Protein AF-A0A2B7YEH0-F1 (afdb_monomer)

Sequence (170 aa):
MILHGMLPYVEGSRFTVRSHNPPPPGSIKKLHHLTKEAKIERSKILPLKRCILHLPSGGSDGNYMVTFEVVNNIRAGPDHDAQVVAVRVLDSGPAFPEHLKGVGLVVAKLYYPLFSDHAGDDDTDPFLWLARQYEREAASYHRLSDLQGSVIPVFYGSYSLELPVEGSPS

Foldseek 3Di:
DDPPDDDQQDAQRKFKWFFWFAAAACPLVDAQFQDPVNVVCLVPPQLVVVCVVQDQDDTDTDDDMWMWGFHAFPDDDLVDQKTKTKIATDDPDDR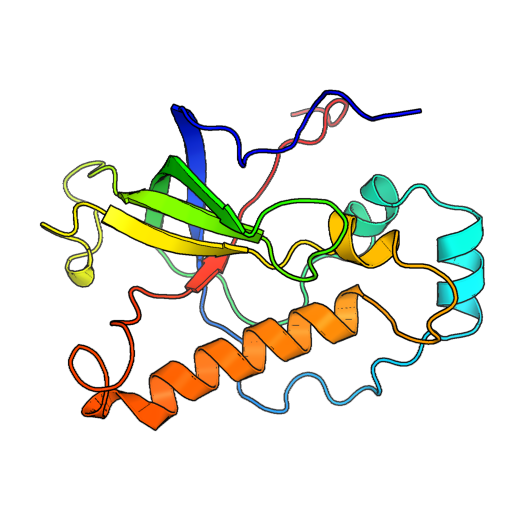GDPLCVVPGIDIDIGGDLSSVSPVDDDSGNSSSVSSNVLNVVQNVCVVCVVCDPPNHDHDSHDTDGDDDDPPDDD

Nearest PDB structures (foldseek):
  4k1o-assembly1_A  TM=3.647E-01  e=5.438E+00  Mus musculus
  7rd6-assembly1_A  TM=4.587E-01  e=8.330E+00  Saccharomyces cerevisiae

Organism: NCBI:txid1447875

Mean predicted aligned error: 6.63 Å

Radius of gyration: 16.8 Å; Cα contacts (8 Å, |Δi|>4): 246; chains: 1; bounding box: 46×37×38 Å

Secondary structure (DSSP, 8-state):
----S--S-STT-EEEEEEEEPPPTT---S--BPPHHHHHHHHHS-HHHHHHHSPPPS-EEEEEEEEEEEEEEEE-STT-SEEEEEEEEE--STTS-GGGTT--EEEEEEE-HHHHTTS-S--B-HHHHHHHHHHHHHHHHHHTGGGBTTTB------EEE--PPTT---

Structure (mmCIF, N/CA/C/O backbone):
data_AF-A0A2B7YEH0-F1
#
_entry.id   AF-A0A2B7YEH0-F1
#
loop_
_atom_site.group_PDB
_atom_site.id
_atom_site.type_symbol
_atom_site.label_atom_id
_atom_site.label_alt_id
_atom_site.label_comp_id
_atom_site.label_asym_id
_atom_site.label_entity_id
_atom_site.label_seq_id
_atom_site.pdbx_PDB_ins_code
_atom_site.Cartn_x
_atom_site.Cartn_y
_atom_site.Cartn_z
_atom_site.occupancy
_atom_site.B_iso_or_equiv
_atom_site.auth_seq_id
_atom_site.auth_comp_id
_atom_site.auth_asym_id
_atom_site.auth_atom_id
_atom_site.pdbx_PDB_model_num
ATOM 1 N N . MET A 1 1 ? 25.570 -2.322 7.463 1.00 27.70 1 MET A N 1
ATOM 2 C CA . MET A 1 1 ? 25.112 -1.115 8.180 1.00 27.70 1 MET A CA 1
ATOM 3 C C . MET A 1 1 ? 23.595 -1.146 8.171 1.00 27.70 1 MET A C 1
ATOM 5 O O . MET A 1 1 ? 23.012 -1.011 7.107 1.00 27.70 1 MET A O 1
ATOM 9 N N . ILE A 1 2 ? 22.975 -1.465 9.307 1.00 26.75 2 ILE A N 1
ATOM 10 C CA . ILE A 1 2 ? 21.515 -1.526 9.445 1.00 26.75 2 ILE A CA 1
ATOM 11 C C . ILE A 1 2 ? 21.052 -0.086 9.672 1.00 26.75 2 ILE A C 1
ATOM 13 O O . ILE A 1 2 ? 21.424 0.511 10.680 1.00 26.75 2 ILE A O 1
ATOM 17 N N . LEU A 1 3 ? 20.308 0.489 8.727 1.00 34.75 3 LEU A N 1
ATOM 18 C CA . LEU A 1 3 ? 19.651 1.785 8.911 1.00 34.75 3 LEU A CA 1
ATOM 19 C C . LEU A 1 3 ? 18.597 1.626 10.019 1.00 34.75 3 LEU A C 1
ATOM 21 O O . LEU A 1 3 ? 17.516 1.102 9.787 1.00 34.75 3 LEU A O 1
ATOM 25 N N . HIS A 1 4 ? 18.950 2.028 11.240 1.00 34.59 4 HIS A N 1
ATOM 26 C CA . HIS A 1 4 ? 18.092 1.991 12.433 1.00 34.59 4 HIS A CA 1
ATOM 27 C C . HIS A 1 4 ? 17.137 3.197 12.534 1.00 34.59 4 HIS A C 1
ATOM 29 O O . HIS A 1 4 ? 16.620 3.499 13.604 1.00 34.59 4 HIS A O 1
ATOM 35 N N . GLY A 1 5 ? 16.881 3.896 11.429 1.00 41.75 5 GLY A N 1
ATOM 36 C CA . GLY A 1 5 ? 15.949 5.016 11.377 1.00 41.75 5 GLY A CA 1
ATOM 37 C C . GLY A 1 5 ? 15.176 4.998 10.066 1.00 41.75 5 GLY A C 1
ATOM 38 O O . GLY A 1 5 ? 15.770 4.757 9.020 1.00 41.75 5 GLY A O 1
ATOM 39 N N . MET A 1 6 ? 13.873 5.281 10.144 1.00 52.03 6 MET A N 1
ATOM 40 C CA . MET A 1 6 ? 12.935 5.506 9.028 1.00 52.03 6 MET A CA 1
ATOM 41 C C . MET A 1 6 ? 12.177 4.308 8.428 1.00 52.03 6 MET A C 1
ATOM 43 O O . MET A 1 6 ? 11.854 4.330 7.243 1.00 52.03 6 MET A O 1
ATOM 47 N N . LEU A 1 7 ? 11.778 3.306 9.217 1.00 61.16 7 LEU A N 1
ATOM 48 C CA . LEU A 1 7 ? 10.633 2.479 8.807 1.00 61.16 7 LEU A CA 1
ATOM 49 C C . LEU A 1 7 ? 9.359 3.022 9.474 1.00 61.16 7 LEU A C 1
ATOM 51 O O . LEU A 1 7 ? 9.223 2.876 10.685 1.00 61.16 7 LEU A O 1
ATOM 55 N N . PRO A 1 8 ? 8.408 3.629 8.736 1.00 63.84 8 PRO A N 1
ATOM 56 C CA . PRO A 1 8 ? 7.167 4.185 9.297 1.00 63.84 8 PRO A CA 1
ATOM 57 C C . PRO A 1 8 ? 6.136 3.093 9.650 1.00 63.84 8 PRO A C 1
ATOM 59 O O . PRO A 1 8 ? 4.941 3.355 9.719 1.00 63.84 8 PRO A O 1
ATOM 62 N N . TYR A 1 9 ? 6.592 1.850 9.819 1.00 75.44 9 TYR A N 1
ATOM 63 C CA . TYR A 1 9 ? 5.777 0.651 10.028 1.00 75.44 9 TYR A CA 1
ATOM 64 C C . TYR A 1 9 ? 6.109 0.015 11.381 1.00 75.44 9 TYR A C 1
ATOM 66 O O . TYR A 1 9 ? 6.267 -1.196 11.515 1.00 75.44 9 TYR A O 1
ATOM 74 N N . VAL A 1 10 ? 6.310 0.865 12.383 1.00 84.12 10 VAL A N 1
ATOM 75 C CA . VAL A 1 10 ? 6.509 0.454 13.774 1.00 84.12 10 VAL A CA 1
ATOM 76 C C . VAL A 1 10 ? 5.196 0.669 14.506 1.00 84.12 10 VAL A C 1
ATOM 78 O O . VAL A 1 10 ? 4.511 1.660 14.262 1.00 84.12 10 VAL A O 1
ATOM 81 N N . GLU A 1 11 ? 4.824 -0.251 15.387 1.00 91.31 11 GLU A N 1
ATOM 82 C CA . GLU A 1 11 ? 3.626 -0.105 16.214 1.00 91.31 11 GLU A CA 1
ATOM 83 C C . GLU A 1 11 ? 3.616 1.245 16.956 1.00 91.31 11 GLU A C 1
ATOM 85 O O . GLU A 1 11 ? 4.640 1.711 17.456 1.00 91.31 11 GLU A O 1
ATOM 90 N N . GLY A 1 12 ? 2.462 1.912 16.954 1.00 91.25 12 GLY A N 1
ATOM 91 C CA . GLY A 1 12 ? 2.262 3.258 17.491 1.00 91.25 12 GLY A CA 1
ATOM 92 C C . GLY A 1 12 ? 2.679 4.396 16.553 1.00 91.25 12 GLY A C 1
ATOM 93 O O . GLY A 1 12 ? 2.310 5.547 16.793 1.00 91.25 12 GLY A O 1
ATOM 94 N N . SER A 1 13 ? 3.415 4.116 15.473 1.00 90.00 13 SER A N 1
ATOM 95 C CA . SER A 1 13 ? 3.767 5.142 14.486 1.00 90.00 13 SER A CA 1
ATOM 96 C C . SER A 1 13 ? 2.540 5.605 13.697 1.00 90.00 13 SER A C 1
ATOM 98 O O . SER A 1 13 ? 1.614 4.834 13.432 1.00 90.00 13 SER A O 1
ATOM 100 N N . ARG A 1 14 ? 2.528 6.888 13.326 1.00 92.56 14 ARG A N 1
ATOM 101 C CA . ARG A 1 14 ? 1.451 7.505 12.549 1.00 92.56 14 ARG A CA 1
ATOM 102 C C . ARG A 1 14 ? 1.981 8.038 11.238 1.00 92.56 14 ARG A C 1
ATOM 104 O O . ARG A 1 14 ? 3.065 8.613 11.193 1.00 92.56 14 ARG A O 1
ATOM 111 N N . PHE A 1 15 ? 1.177 7.906 10.196 1.00 90.25 15 PHE A N 1
ATOM 112 C CA . PHE A 1 15 ? 1.468 8.504 8.905 1.00 90.25 15 PHE A CA 1
ATOM 113 C C . PHE A 1 15 ? 0.186 8.996 8.246 1.00 90.25 15 PHE A C 1
ATOM 115 O O . PHE A 1 15 ? -0.882 8.395 8.383 1.00 90.25 15 PHE A O 1
ATOM 122 N N . THR A 1 16 ? 0.298 10.116 7.541 1.00 92.00 16 THR A N 1
ATOM 123 C CA . THR A 1 16 ? -0.809 10.690 6.783 1.00 92.00 16 THR A CA 1
ATOM 124 C C . THR A 1 16 ? -0.617 10.364 5.318 1.00 92.00 16 THR A C 1
ATOM 126 O O . THR A 1 16 ? 0.446 10.606 4.751 1.00 92.00 16 THR A O 1
ATOM 129 N N . VAL A 1 17 ? -1.658 9.814 4.712 1.00 93.44 17 VAL A N 1
ATOM 130 C CA . VAL A 1 17 ? -1.685 9.461 3.301 1.00 93.44 17 VAL A CA 1
ATOM 131 C C . VAL A 1 17 ? -2.647 10.362 2.548 1.00 93.44 17 VAL A C 1
ATOM 133 O O . VAL A 1 17 ? -3.628 10.853 3.113 1.00 93.44 17 VAL A O 1
ATOM 136 N N . ARG A 1 18 ? -2.398 10.551 1.256 1.00 94.19 18 ARG A N 1
ATOM 137 C CA . ARG A 1 18 ? -3.346 11.171 0.333 1.00 94.19 18 ARG A CA 1
ATOM 138 C C . ARG A 1 18 ? -4.073 10.073 -0.426 1.00 94.19 18 ARG A C 1
ATOM 140 O O . ARG A 1 18 ? -3.470 9.080 -0.816 1.00 94.19 18 ARG A O 1
ATOM 147 N N . SER A 1 19 ? -5.377 10.225 -0.614 1.00 95.44 19 SER A N 1
ATOM 148 C CA . SER A 1 19 ? -6.134 9.375 -1.538 1.00 95.44 19 SER A CA 1
ATOM 149 C C . SER A 1 19 ? -5.484 9.370 -2.917 1.00 95.44 19 SER A C 1
ATOM 151 O O . SER A 1 19 ? -4.945 10.379 -3.359 1.00 95.44 19 SER A O 1
ATOM 153 N N . HIS A 1 20 ? -5.508 8.231 -3.591 1.00 96.00 20 HIS A N 1
ATOM 154 C CA . HIS A 1 20 ? -4.856 8.058 -4.878 1.00 96.00 20 HIS A CA 1
ATOM 155 C C . HIS A 1 20 ? -5.733 7.214 -5.793 1.00 96.00 20 HIS A C 1
ATOM 157 O O . HIS A 1 20 ? -6.250 6.171 -5.390 1.00 96.00 20 HIS A O 1
ATOM 163 N N . ASN A 1 21 ? -5.874 7.666 -7.034 1.00 94.94 21 ASN A N 1
ATOM 164 C CA . ASN A 1 21 ? -6.534 6.946 -8.107 1.00 94.94 21 ASN A CA 1
ATOM 165 C C . ASN A 1 21 ? -5.471 6.110 -8.830 1.00 94.94 21 ASN A C 1
ATOM 167 O O . ASN A 1 21 ? -4.617 6.682 -9.513 1.00 94.94 21 ASN A O 1
ATOM 171 N N . PRO A 1 22 ? -5.481 4.774 -8.684 1.00 93.19 22 PRO A N 1
ATOM 172 C CA . PRO A 1 22 ? -4.512 3.916 -9.350 1.00 93.19 22 PRO A CA 1
ATOM 173 C C . PRO A 1 22 ? -4.588 4.073 -10.873 1.00 93.19 22 PRO A C 1
ATOM 175 O O . PRO A 1 22 ? -5.672 4.315 -11.416 1.00 93.19 22 PRO A O 1
ATOM 178 N N . PRO A 1 23 ? -3.472 3.884 -11.594 1.00 89.81 23 PRO A N 1
ATOM 179 C CA . PRO A 1 23 ? -3.528 3.797 -13.045 1.00 89.81 23 PRO A CA 1
ATOM 180 C C . PRO A 1 23 ? -4.410 2.611 -13.495 1.00 89.81 23 PRO A C 1
ATOM 182 O O . PRO A 1 23 ? -4.509 1.607 -12.784 1.00 89.81 23 PRO A O 1
ATOM 185 N N . PRO A 1 24 ? -5.035 2.678 -14.686 1.00 87.06 24 PRO A N 1
ATOM 186 C CA . PRO A 1 24 ? -5.763 1.546 -15.254 1.00 87.06 24 PRO A CA 1
ATOM 187 C C . PRO A 1 24 ? -4.867 0.310 -15.445 1.00 87.06 24 PRO A C 1
ATOM 189 O O . PRO A 1 24 ? -3.671 0.465 -15.713 1.00 87.06 24 PRO A O 1
ATOM 192 N N . PRO A 1 25 ? -5.424 -0.913 -15.403 1.00 84.31 25 PRO A N 1
ATOM 193 C CA . PRO A 1 25 ? -4.656 -2.124 -15.663 1.00 84.31 25 PRO A CA 1
ATOM 194 C C . PRO A 1 25 ? -4.040 -2.119 -17.075 1.00 84.31 25 PRO A C 1
ATOM 196 O O . PRO A 1 25 ? -4.686 -1.748 -18.054 1.00 84.31 25 PRO A O 1
ATOM 199 N N . GLY A 1 26 ? -2.794 -2.573 -17.190 1.00 82.06 26 GLY A N 1
ATOM 200 C CA . GLY A 1 26 ? -1.985 -2.548 -18.406 1.00 82.06 26 GLY A CA 1
ATOM 201 C C . GLY A 1 26 ? -1.263 -1.223 -18.679 1.00 82.06 26 GLY A C 1
ATOM 202 O O . GLY A 1 26 ? -0.662 -1.089 -19.750 1.00 82.06 26 GLY A O 1
ATOM 203 N N . SER A 1 27 ? -1.292 -0.254 -17.755 1.00 80.62 27 SER A N 1
ATOM 204 C CA . SER A 1 27 ? -0.615 1.039 -17.947 1.00 80.62 27 SER A CA 1
ATOM 205 C C . SER A 1 27 ? 0.905 0.878 -17.985 1.00 80.62 27 SER A C 1
ATOM 207 O O . SER A 1 27 ? 1.584 1.485 -18.818 1.00 80.62 27 SER A O 1
ATOM 209 N N . ILE A 1 28 ? 1.452 -0.015 -17.158 1.00 80.56 28 ILE A N 1
ATOM 210 C CA . ILE A 1 28 ? 2.882 -0.339 -17.165 1.00 80.56 28 ILE A CA 1
ATOM 211 C C . ILE A 1 28 ? 3.178 -1.367 -18.265 1.00 80.56 28 ILE A C 1
ATOM 213 O O . ILE A 1 28 ? 3.210 -2.579 -18.040 1.00 80.56 28 ILE A O 1
ATOM 217 N N . LYS A 1 29 ? 3.417 -0.869 -19.485 1.00 73.00 29 LYS A N 1
ATOM 218 C CA . LYS A 1 29 ? 3.705 -1.689 -20.681 1.00 73.00 29 LYS A CA 1
ATOM 219 C C . LYS A 1 29 ? 5.143 -2.204 -20.769 1.00 73.00 29 LYS A C 1
ATOM 221 O O . LYS A 1 29 ? 5.390 -3.186 -21.465 1.00 73.00 29 LYS A O 1
ATOM 226 N N . LYS A 1 30 ? 6.093 -1.546 -20.096 1.00 72.12 30 LYS A N 1
ATOM 227 C CA . LYS A 1 30 ? 7.502 -1.966 -20.101 1.00 72.12 30 LYS A CA 1
ATOM 228 C C . LYS A 1 30 ? 7.637 -3.336 -19.432 1.00 72.12 30 LYS A C 1
ATOM 230 O O . LYS A 1 30 ? 6.947 -3.616 -18.448 1.00 72.12 30 LYS A O 1
ATOM 235 N N . LEU A 1 31 ? 8.528 -4.182 -19.958 1.00 74.88 31 LEU A N 1
ATOM 236 C CA . LEU A 1 31 ? 8.993 -5.330 -19.184 1.00 74.88 31 LEU A CA 1
ATOM 237 C C . LEU A 1 31 ? 9.655 -4.792 -17.916 1.00 74.88 31 LEU A C 1
ATOM 239 O O . LEU A 1 31 ? 10.363 -3.790 -17.958 1.00 74.88 31 LEU A O 1
ATOM 243 N N . HIS A 1 32 ? 9.424 -5.473 -16.803 1.00 75.81 32 HIS A N 1
ATOM 244 C CA . HIS A 1 32 ? 10.035 -5.162 -15.514 1.00 75.81 32 HIS A CA 1
ATOM 245 C C . HIS A 1 32 ? 11.475 -5.683 -15.456 1.00 75.81 32 HIS A C 1
ATOM 247 O O . HIS A 1 32 ? 11.940 -6.037 -14.386 1.00 75.81 32 HIS A O 1
ATOM 253 N N . HIS A 1 33 ? 12.168 -5.778 -16.595 1.00 83.81 33 HIS A N 1
ATOM 254 C CA . HIS A 1 33 ? 13.567 -6.176 -16.610 1.00 83.81 33 HIS A CA 1
ATOM 255 C C . HIS A 1 33 ? 14.462 -4.973 -16.346 1.00 83.81 33 HIS A C 1
ATOM 257 O O . HIS A 1 33 ? 14.270 -3.911 -16.942 1.00 83.81 33 HIS A O 1
ATOM 263 N N . LEU A 1 34 ? 15.473 -5.170 -15.506 1.00 83.56 34 LEU A N 1
ATOM 264 C CA . LEU A 1 34 ? 16.522 -4.189 -15.273 1.00 83.56 34 LEU A CA 1
ATOM 265 C C . LEU A 1 34 ? 17.269 -3.900 -16.577 1.00 83.56 34 LEU A C 1
ATOM 267 O O . LEU A 1 34 ? 17.914 -4.776 -17.162 1.00 83.56 34 LEU A O 1
ATOM 271 N N . THR A 1 35 ? 17.226 -2.643 -17.016 1.00 87.50 35 THR A N 1
ATOM 272 C CA . THR A 1 35 ? 18.086 -2.183 -18.111 1.00 87.50 35 THR A CA 1
ATOM 273 C C . THR A 1 35 ? 19.545 -2.141 -17.653 1.00 87.50 35 THR A C 1
ATOM 275 O O . THR A 1 35 ? 19.840 -2.141 -16.456 1.00 87.50 35 THR A O 1
ATOM 278 N N . LYS A 1 36 ? 20.494 -2.074 -18.596 1.00 88.12 36 LYS A N 1
ATOM 279 C CA . LYS A 1 36 ? 21.922 -1.948 -18.252 1.00 88.12 36 LYS A CA 1
ATOM 280 C C . LYS A 1 36 ? 22.184 -0.700 -17.406 1.00 88.12 36 LYS A C 1
ATOM 282 O O . LYS A 1 36 ? 22.959 -0.751 -16.457 1.00 88.12 36 LYS A O 1
ATOM 287 N N . GLU A 1 37 ? 21.506 0.394 -17.726 1.00 89.44 37 GLU A N 1
ATOM 288 C CA . GLU A 1 37 ? 21.594 1.669 -17.020 1.00 89.44 37 GLU A CA 1
ATOM 289 C C . GLU A 1 37 ? 21.058 1.529 -15.593 1.00 89.44 37 GLU A C 1
ATOM 291 O O . GLU A 1 37 ? 21.734 1.934 -14.650 1.00 89.44 37 GLU A O 1
ATOM 296 N N . ALA A 1 38 ? 19.905 0.875 -15.420 1.00 87.00 38 ALA A N 1
ATOM 297 C CA . ALA A 1 38 ? 19.318 0.625 -14.108 1.00 87.00 38 ALA A CA 1
ATOM 298 C C . ALA A 1 38 ? 20.182 -0.319 -13.247 1.00 87.00 38 ALA A C 1
ATOM 300 O O . ALA A 1 38 ? 20.314 -0.095 -12.045 1.00 87.00 38 ALA A O 1
ATOM 301 N N . LYS A 1 39 ? 20.851 -1.319 -13.847 1.00 88.25 39 LYS A N 1
ATOM 302 C CA . LYS A 1 39 ? 21.845 -2.162 -13.147 1.00 88.25 39 LYS A CA 1
ATOM 303 C C . LYS A 1 39 ? 23.041 -1.342 -12.662 1.00 88.25 39 LYS A C 1
ATOM 305 O O . LYS A 1 39 ? 23.466 -1.476 -11.515 1.00 88.25 39 LYS A O 1
ATOM 310 N N . ILE A 1 40 ? 23.575 -0.471 -13.521 1.00 89.75 40 ILE A N 1
ATOM 311 C CA . ILE A 1 40 ? 24.682 0.424 -13.159 1.00 89.75 40 ILE A CA 1
ATOM 312 C C . ILE A 1 40 ? 24.253 1.358 -12.024 1.00 89.75 40 ILE A C 1
ATOM 314 O O . ILE A 1 40 ? 25.007 1.528 -11.066 1.00 89.75 40 ILE A O 1
ATOM 318 N N . GLU A 1 41 ? 23.053 1.929 -12.101 1.00 89.88 41 GLU A N 1
ATOM 319 C CA . GLU A 1 41 ? 22.488 2.772 -11.050 1.00 89.88 41 GLU A CA 1
ATOM 320 C C . GLU A 1 41 ? 22.365 2.018 -9.717 1.00 89.88 41 GLU A C 1
ATOM 322 O O . GLU A 1 41 ? 22.900 2.488 -8.713 1.00 89.88 41 GLU A O 1
ATOM 327 N N . ARG A 1 42 ? 21.760 0.819 -9.722 1.00 86.56 42 ARG A N 1
ATOM 328 C CA . ARG A 1 42 ? 21.613 -0.063 -8.546 1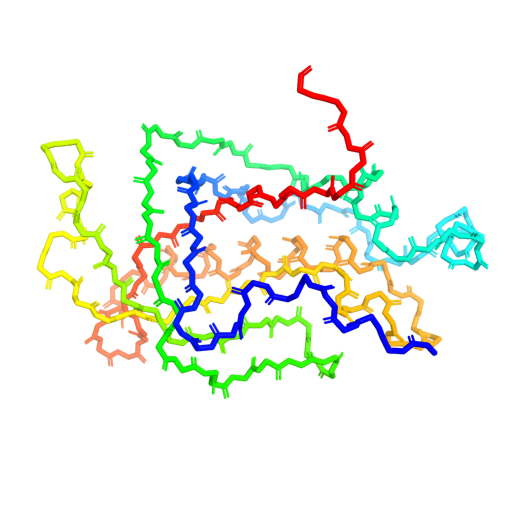.00 86.56 42 ARG A CA 1
ATOM 329 C C . ARG A 1 42 ? 22.954 -0.355 -7.874 1.00 86.56 42 ARG A C 1
ATOM 331 O O . ARG A 1 42 ? 23.040 -0.354 -6.654 1.00 86.56 42 ARG A O 1
ATOM 338 N N . SER A 1 43 ? 24.018 -0.541 -8.661 1.00 86.12 43 SER A N 1
ATOM 339 C CA . SER A 1 43 ? 25.366 -0.806 -8.134 1.00 86.12 43 SER A CA 1
ATOM 340 C C . SER A 1 43 ? 26.076 0.414 -7.524 1.00 86.12 43 SER A C 1
ATOM 342 O O . SER A 1 43 ? 27.050 0.248 -6.792 1.00 86.12 43 SER A O 1
ATOM 344 N N . LYS A 1 44 ? 25.632 1.639 -7.841 1.00 89.69 44 LYS A N 1
ATOM 345 C CA . LYS A 1 44 ? 26.344 2.888 -7.503 1.00 89.69 44 LYS A CA 1
ATOM 346 C C . LYS A 1 44 ? 25.584 3.802 -6.549 1.00 89.69 44 LYS A C 1
ATOM 348 O O . LYS A 1 44 ? 26.206 4.617 -5.872 1.00 89.69 44 LYS A O 1
ATOM 353 N N . ILE A 1 45 ? 24.258 3.722 -6.532 1.00 88.44 45 ILE A N 1
ATOM 354 C CA . ILE A 1 45 ? 23.387 4.644 -5.804 1.00 88.44 45 ILE A CA 1
ATOM 355 C C . ILE A 1 45 ? 22.705 3.896 -4.662 1.00 88.44 45 ILE A C 1
ATOM 357 O O . ILE A 1 45 ? 22.138 2.825 -4.859 1.00 88.44 45 ILE A O 1
ATOM 361 N N . LEU A 1 46 ? 22.727 4.485 -3.461 1.00 86.38 46 LEU A N 1
ATOM 362 C CA . LEU A 1 46 ? 22.043 3.922 -2.297 1.00 86.38 46 LEU A CA 1
ATOM 363 C C . LEU A 1 46 ? 20.533 3.758 -2.570 1.00 86.38 46 LEU A C 1
ATOM 365 O O . LEU A 1 46 ? 19.926 4.688 -3.106 1.00 86.38 46 LEU A O 1
ATOM 369 N N . PRO A 1 47 ? 19.895 2.659 -2.131 1.00 85.06 47 PRO A N 1
ATOM 370 C CA . PRO A 1 47 ? 18.483 2.374 -2.420 1.00 85.06 47 PRO A CA 1
ATOM 371 C C . PRO A 1 47 ? 17.503 3.497 -2.062 1.00 85.06 47 PRO A C 1
ATOM 373 O O . PRO A 1 47 ? 16.638 3.851 -2.862 1.00 85.06 47 PRO A O 1
ATOM 376 N N . LEU A 1 48 ? 17.693 4.161 -0.916 1.00 85.06 48 LEU A N 1
ATOM 377 C CA . LEU A 1 48 ? 16.880 5.324 -0.538 1.00 85.06 48 LEU A CA 1
ATOM 378 C C . LEU A 1 48 ? 17.003 6.474 -1.550 1.00 85.06 48 LEU A C 1
ATOM 380 O O . LEU A 1 48 ? 16.012 7.101 -1.916 1.00 85.06 48 LEU A O 1
ATOM 384 N N . LYS A 1 49 ? 18.215 6.734 -2.048 1.00 87.19 49 LYS A N 1
ATOM 385 C CA . LYS A 1 49 ? 18.459 7.772 -3.056 1.00 87.19 49 LYS A CA 1
ATOM 386 C C . LYS A 1 49 ? 17.824 7.393 -4.395 1.00 87.19 49 LYS A C 1
ATOM 388 O O . LYS A 1 49 ? 17.296 8.271 -5.069 1.00 87.19 49 LYS A O 1
ATOM 393 N N . ARG A 1 50 ? 17.805 6.106 -4.752 1.00 88.94 50 ARG A N 1
ATOM 394 C CA . ARG A 1 50 ? 17.084 5.614 -5.936 1.00 88.94 50 ARG A CA 1
ATOM 395 C C . ARG A 1 50 ? 15.576 5.811 -5.810 1.00 88.94 50 ARG A C 1
ATOM 397 O O . ARG A 1 50 ? 14.962 6.255 -6.768 1.00 88.94 50 ARG A O 1
ATOM 404 N N . CYS A 1 51 ? 14.997 5.609 -4.624 1.00 87.50 51 CYS A N 1
ATOM 405 C CA . CYS A 1 51 ? 13.577 5.897 -4.380 1.00 87.50 51 CYS A CA 1
ATOM 406 C C . CYS A 1 51 ? 13.206 7.372 -4.601 1.00 87.50 51 CYS A C 1
ATOM 408 O O . CYS A 1 51 ? 12.096 7.665 -5.027 1.00 87.50 51 CYS A O 1
ATOM 410 N N . ILE A 1 52 ? 14.136 8.299 -4.353 1.00 87.31 52 ILE A N 1
ATOM 411 C CA . ILE A 1 52 ? 13.939 9.731 -4.635 1.00 87.31 52 ILE A CA 1
ATOM 412 C C . ILE A 1 52 ? 14.019 10.018 -6.142 1.00 87.31 52 ILE A C 1
ATOM 414 O O . ILE A 1 52 ? 13.306 10.883 -6.642 1.00 87.31 52 ILE A O 1
ATOM 418 N N . LEU A 1 53 ? 14.892 9.313 -6.870 1.00 88.94 53 LEU A N 1
ATOM 419 C CA . LEU A 1 53 ? 15.057 9.476 -8.320 1.00 88.94 53 LEU A CA 1
ATOM 420 C C . LEU A 1 53 ? 13.906 8.847 -9.119 1.00 88.94 53 LEU A C 1
ATOM 422 O O . LEU A 1 53 ? 13.543 9.360 -10.176 1.00 88.94 53 LEU A O 1
ATOM 426 N N . HIS A 1 54 ? 13.332 7.758 -8.610 1.00 87.81 54 HIS A N 1
ATOM 427 C CA . HIS A 1 54 ? 12.278 6.978 -9.258 1.00 87.81 54 HIS A CA 1
ATOM 428 C C . HIS A 1 54 ? 10.978 7.078 -8.466 1.00 87.81 54 HIS A C 1
ATOM 430 O O . HIS A 1 54 ? 10.598 6.163 -7.733 1.00 87.81 54 HIS A O 1
ATOM 436 N N . LEU A 1 55 ? 10.293 8.213 -8.617 1.00 84.38 55 LEU A N 1
ATOM 437 C CA . LEU A 1 55 ? 8.979 8.408 -8.010 1.00 84.38 55 LEU A CA 1
A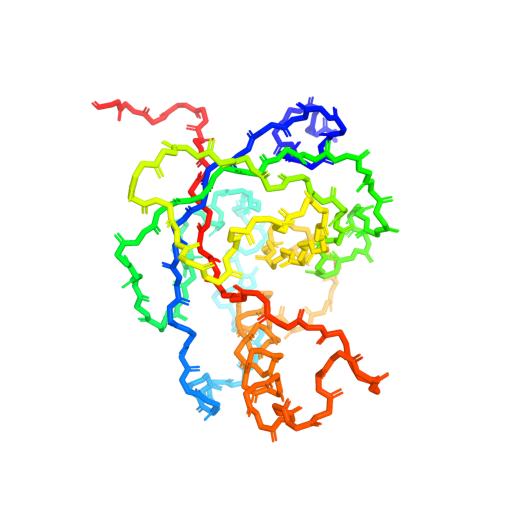TOM 438 C C . LEU A 1 55 ? 7.959 7.393 -8.562 1.00 84.38 55 LEU A C 1
ATOM 440 O O . LEU A 1 55 ? 8.062 6.997 -9.730 1.00 84.38 55 LEU A O 1
ATOM 444 N N . PRO A 1 56 ? 6.953 6.991 -7.759 1.00 81.69 56 PRO A N 1
ATOM 445 C CA . PRO A 1 56 ? 5.857 6.155 -8.232 1.00 81.69 56 PRO A CA 1
ATOM 446 C C . PRO A 1 56 ? 5.247 6.722 -9.517 1.00 81.69 56 PRO A C 1
ATOM 448 O O . PRO A 1 56 ? 4.912 7.903 -9.594 1.00 81.69 56 PRO A O 1
ATOM 451 N N . SER A 1 57 ? 5.129 5.884 -10.546 1.00 78.75 57 SER A N 1
ATOM 452 C CA . SER A 1 57 ? 4.662 6.315 -11.862 1.00 78.75 57 SER A CA 1
ATOM 453 C C . SER A 1 57 ? 3.184 5.995 -12.085 1.00 78.75 57 SER A C 1
ATOM 455 O O . SER A 1 57 ? 2.768 4.851 -11.893 1.00 78.75 57 SER A O 1
ATOM 457 N N . GLY A 1 58 ? 2.442 6.958 -12.634 1.00 85.31 58 GLY A N 1
ATOM 458 C CA . GLY A 1 58 ? 1.050 6.792 -13.058 1.00 85.31 58 GLY A CA 1
ATOM 459 C C . GLY A 1 58 ? 0.027 7.063 -11.955 1.00 85.31 58 GLY A C 1
ATOM 460 O O . GLY A 1 58 ? 0.383 7.347 -10.818 1.00 85.31 58 GLY A O 1
ATOM 461 N N . GLY A 1 59 ? -1.253 6.974 -12.320 1.00 89.62 59 GLY A N 1
ATOM 462 C CA . GLY A 1 59 ? -2.361 7.347 -11.442 1.00 89.62 59 GLY A CA 1
ATOM 463 C C . GLY A 1 59 ? -2.522 8.860 -11.293 1.00 89.62 59 GLY A C 1
ATOM 464 O O . GLY A 1 59 ? -1.946 9.641 -12.055 1.00 89.62 59 GLY A O 1
ATOM 465 N N . SER A 1 60 ? -3.353 9.265 -10.340 1.00 93.38 60 SER A N 1
ATOM 466 C CA . SER A 1 60 ? -3.519 10.667 -9.966 1.00 93.38 60 SER A CA 1
ATOM 467 C C . SER A 1 60 ? -3.908 10.806 -8.504 1.00 93.38 60 SER A C 1
ATOM 469 O O . SER A 1 60 ? -4.666 9.999 -7.964 1.00 93.38 60 SER A O 1
ATOM 471 N N . ASP A 1 61 ? -3.455 11.882 -7.877 1.00 93.12 61 ASP A N 1
ATOM 472 C CA . ASP A 1 61 ? -3.868 12.218 -6.523 1.00 93.12 61 ASP A CA 1
ATOM 473 C C . ASP A 1 61 ? -5.383 12.446 -6.438 1.00 93.12 61 ASP A C 1
ATOM 475 O O . ASP A 1 61 ? -6.019 13.009 -7.334 1.00 93.12 61 ASP A O 1
ATOM 479 N N . GLY A 1 62 ? -5.960 11.968 -5.344 1.00 91.69 62 GLY A N 1
ATOM 480 C CA . GLY A 1 62 ? -7.310 12.282 -4.911 1.00 91.69 62 GLY A CA 1
ATOM 481 C C . GLY A 1 62 ? -7.344 13.541 -4.042 1.00 91.69 62 GLY A C 1
ATOM 482 O O . GLY A 1 62 ? -6.353 14.250 -3.869 1.00 91.69 62 GLY A O 1
ATOM 483 N N . ASN A 1 63 ? -8.521 13.839 -3.499 1.00 91.31 63 ASN A N 1
ATOM 484 C CA . ASN A 1 63 ? -8.831 15.122 -2.864 1.00 91.31 63 ASN A CA 1
ATOM 485 C C . ASN A 1 63 ? -8.920 15.080 -1.331 1.00 91.31 63 ASN A C 1
ATOM 487 O O . ASN A 1 63 ? -9.167 16.114 -0.716 1.00 91.31 63 ASN A O 1
ATOM 491 N N . TYR A 1 64 ? -8.734 13.916 -0.710 1.00 92.00 64 TYR A N 1
ATOM 492 C CA . TYR A 1 64 ? -8.749 13.775 0.747 1.00 92.00 64 TYR A CA 1
ATOM 493 C C . TYR A 1 64 ? -7.465 13.141 1.275 1.00 92.00 64 TYR A C 1
ATOM 495 O O . TYR A 1 64 ? -6.775 12.399 0.567 1.00 92.00 64 TYR A O 1
ATOM 503 N N . MET A 1 65 ? -7.167 13.437 2.538 1.00 92.88 65 MET A N 1
ATOM 504 C CA . MET A 1 65 ? -6.063 12.858 3.296 1.00 92.88 65 MET A CA 1
ATOM 505 C C . MET A 1 65 ? -6.607 12.114 4.511 1.00 92.88 65 MET A C 1
ATOM 507 O O . MET A 1 65 ? -7.641 12.488 5.065 1.00 92.88 65 MET A O 1
ATOM 511 N N . VAL A 1 66 ? -5.913 11.056 4.915 1.00 94.00 66 VAL A N 1
ATOM 512 C CA . VAL A 1 66 ? -6.290 10.207 6.050 1.00 94.00 66 VAL A CA 1
ATOM 513 C C . VAL A 1 66 ? -5.046 9.926 6.868 1.00 94.00 66 VAL A C 1
ATOM 515 O O . VAL A 1 66 ? -3.994 9.625 6.307 1.00 94.00 66 VAL A O 1
ATOM 518 N N . THR A 1 67 ? -5.155 10.014 8.189 1.00 94.12 67 THR A N 1
ATOM 519 C CA . THR A 1 67 ? -4.076 9.594 9.081 1.00 94.12 67 THR A CA 1
ATOM 520 C C . THR A 1 67 ? -4.351 8.185 9.579 1.00 94.12 67 THR A C 1
ATOM 522 O O . THR A 1 67 ? -5.439 7.873 10.065 1.00 94.12 67 THR A O 1
ATOM 525 N N . PHE A 1 68 ? -3.336 7.340 9.465 1.00 95.00 68 PHE A N 1
ATOM 526 C CA . PHE A 1 68 ? -3.332 5.979 9.965 1.00 95.00 68 PHE A CA 1
ATOM 527 C C . PHE A 1 68 ? -2.345 5.853 11.124 1.00 95.00 68 PHE A C 1
ATOM 529 O O . PHE A 1 68 ? -1.290 6.487 11.121 1.00 95.00 68 PHE A O 1
ATOM 536 N N . GLU A 1 69 ? -2.685 5.024 12.108 1.00 95.44 69 GLU A N 1
ATOM 537 C CA . GLU A 1 69 ? -1.779 4.601 13.179 1.00 95.44 69 GLU A CA 1
ATOM 538 C C . GLU A 1 69 ? -1.503 3.107 13.043 1.00 95.44 69 GLU A C 1
ATOM 540 O O . GLU A 1 69 ? -2.442 2.317 12.984 1.00 95.44 69 GLU A O 1
ATOM 545 N N . VAL A 1 70 ? -0.235 2.706 12.996 1.00 95.06 70 VAL A N 1
ATOM 546 C CA . VAL A 1 70 ? 0.157 1.294 12.941 1.00 95.06 70 VAL A CA 1
ATOM 547 C C . VAL A 1 70 ? -0.145 0.637 14.278 1.00 95.06 70 VAL A C 1
ATOM 549 O O . VAL A 1 70 ? 0.378 1.045 15.309 1.00 95.06 70 VAL A O 1
ATOM 552 N N . VAL A 1 71 ? -0.965 -0.407 14.251 1.00 96.69 71 VAL A N 1
ATOM 553 C CA . VAL A 1 71 ? -1.342 -1.177 15.444 1.00 96.69 71 VAL A CA 1
ATOM 554 C C . VAL A 1 71 ? -0.591 -2.499 15.504 1.00 96.69 71 VAL A C 1
ATOM 556 O O . VAL A 1 71 ? -0.321 -2.993 16.587 1.00 96.69 71 VAL A O 1
ATOM 559 N N . ASN A 1 72 ? -0.277 -3.104 14.357 1.00 94.62 72 ASN A N 1
ATOM 560 C CA . ASN A 1 72 ? 0.467 -4.359 14.328 1.00 94.62 72 ASN A CA 1
ATOM 561 C C . ASN A 1 72 ? 1.137 -4.592 12.970 1.00 94.62 72 ASN A C 1
ATOM 563 O O . ASN A 1 72 ? 0.579 -4.252 11.923 1.00 94.62 72 ASN A O 1
ATOM 567 N N . ASN A 1 73 ? 2.279 -5.274 12.982 1.00 91.25 73 ASN A N 1
ATOM 568 C CA . ASN A 1 73 ? 2.924 -5.785 11.781 1.00 91.25 73 ASN A CA 1
ATOM 569 C C . ASN A 1 73 ? 2.368 -7.173 11.450 1.00 91.25 73 ASN A C 1
ATOM 571 O O . ASN A 1 73 ? 2.553 -8.123 12.203 1.00 91.25 73 ASN A O 1
ATOM 575 N N . ILE A 1 74 ? 1.681 -7.295 10.311 1.00 92.75 74 ILE A N 1
ATOM 576 C CA . ILE A 1 74 ? 1.155 -8.585 9.839 1.00 92.75 74 ILE A CA 1
ATOM 577 C C . ILE A 1 74 ? 2.243 -9.313 9.050 1.00 92.75 74 ILE A C 1
ATOM 579 O O . ILE A 1 74 ? 2.508 -10.491 9.269 1.00 92.75 74 ILE A O 1
ATOM 583 N N . ARG A 1 75 ? 2.872 -8.594 8.116 1.00 90.31 75 ARG A N 1
ATOM 584 C CA . ARG A 1 75 ? 3.970 -9.077 7.283 1.00 90.31 75 ARG A CA 1
ATOM 585 C C . ARG A 1 75 ? 4.804 -7.885 6.826 1.00 90.31 75 ARG A C 1
ATOM 587 O O . 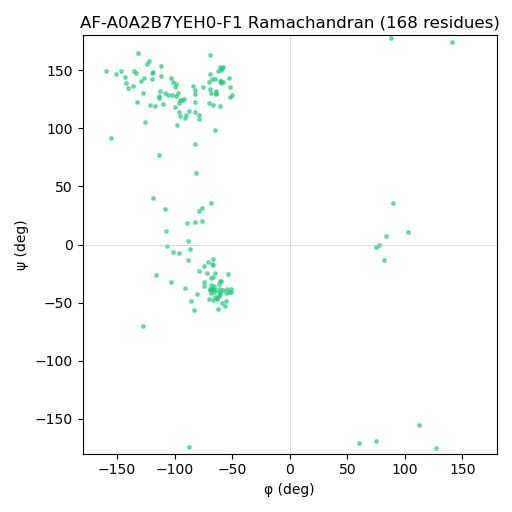ARG A 1 75 ? 4.504 -7.278 5.805 1.00 90.31 75 ARG A O 1
ATOM 594 N N . ALA A 1 76 ? 5.834 -7.546 7.586 1.00 85.19 76 ALA A N 1
ATOM 595 C CA . ALA A 1 76 ? 6.738 -6.440 7.291 1.00 85.19 76 ALA A CA 1
ATOM 596 C C . ALA A 1 76 ? 8.192 -6.880 7.510 1.00 85.19 76 ALA A C 1
ATOM 598 O O . ALA A 1 76 ? 8.455 -7.750 8.338 1.00 85.19 76 ALA A O 1
ATOM 599 N N . GLY A 1 77 ? 9.122 -6.308 6.754 1.00 78.75 77 GLY A N 1
ATOM 600 C CA . GLY A 1 77 ? 10.539 -6.639 6.784 1.00 78.75 77 GLY A CA 1
ATOM 601 C C . GLY A 1 77 ? 11.201 -6.642 5.400 1.00 78.75 77 GLY A C 1
ATOM 602 O O . GLY A 1 77 ? 10.521 -6.491 4.381 1.00 78.75 77 GLY A O 1
ATOM 603 N N . PRO A 1 78 ? 12.534 -6.823 5.367 1.00 72.38 78 PRO A N 1
ATOM 604 C CA . PRO A 1 78 ? 13.353 -6.777 4.152 1.00 72.38 78 PRO A CA 1
ATOM 605 C C . PRO A 1 78 ? 13.053 -7.887 3.142 1.00 72.38 78 PRO A C 1
ATOM 607 O O . PRO A 1 78 ? 13.248 -7.680 1.953 1.00 72.38 78 PRO A O 1
ATOM 610 N N . ASP A 1 79 ? 12.512 -9.022 3.580 1.00 71.81 79 ASP A N 1
ATOM 611 C CA . ASP A 1 79 ? 12.266 -10.179 2.708 1.00 71.81 79 ASP A CA 1
ATOM 612 C C . ASP A 1 79 ? 10.877 -10.145 2.041 1.00 71.81 79 ASP A C 1
ATOM 614 O O . ASP A 1 79 ? 10.326 -11.177 1.635 1.00 71.81 79 ASP A O 1
ATOM 618 N N . HIS A 1 80 ? 10.234 -8.974 2.001 1.00 79.50 80 HIS A N 1
ATOM 619 C CA . HIS A 1 80 ? 8.863 -8.816 1.526 1.00 79.50 80 HIS A CA 1
ATOM 620 C C . HIS A 1 80 ? 8.721 -7.652 0.543 1.00 79.50 80 HIS A C 1
ATOM 622 O O . HIS A 1 80 ? 8.941 -6.495 0.894 1.00 79.50 80 HIS A O 1
ATOM 628 N N . ASP A 1 81 ? 8.233 -7.968 -0.660 1.00 80.12 81 ASP A N 1
ATOM 629 C CA . ASP A 1 81 ? 7.957 -6.984 -1.718 1.00 80.12 81 ASP A CA 1
ATOM 630 C C . ASP A 1 81 ? 6.939 -5.912 -1.317 1.00 80.12 81 ASP A C 1
ATOM 632 O O . ASP A 1 81 ? 6.986 -4.769 -1.768 1.00 80.12 81 ASP A O 1
ATOM 636 N N . ALA A 1 82 ? 5.997 -6.286 -0.455 1.00 88.44 82 ALA A N 1
ATOM 637 C CA . ALA A 1 82 ? 5.027 -5.375 0.116 1.00 88.44 82 ALA A CA 1
ATOM 638 C C . ALA A 1 82 ? 5.013 -5.525 1.633 1.00 88.44 82 ALA A C 1
ATOM 640 O O . ALA A 1 8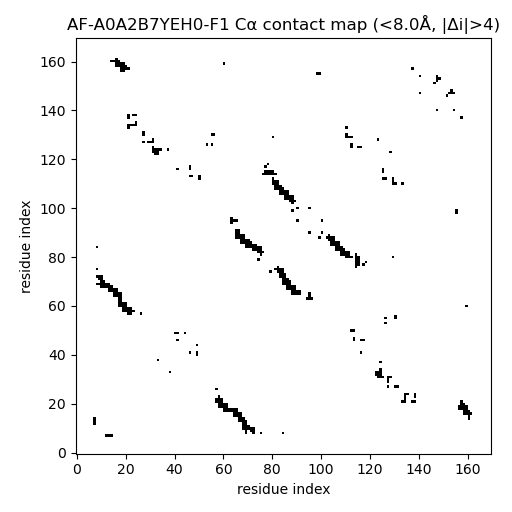2 ? 5.072 -6.636 2.164 1.00 88.44 82 ALA A O 1
ATOM 641 N N . GLN A 1 83 ? 4.880 -4.394 2.312 1.00 89.19 83 GLN A N 1
ATOM 642 C CA . GLN A 1 83 ? 4.746 -4.323 3.758 1.00 89.19 83 GLN A CA 1
ATOM 643 C C . GLN A 1 83 ? 3.257 -4.345 4.097 1.00 89.19 83 GLN A C 1
ATOM 645 O O . GLN A 1 83 ? 2.489 -3.548 3.567 1.00 89.19 83 GLN A O 1
ATOM 650 N N . VAL A 1 84 ? 2.826 -5.272 4.942 1.00 93.94 84 VAL A N 1
ATOM 651 C CA . VAL A 1 84 ? 1.428 -5.447 5.338 1.00 93.94 84 VAL A CA 1
ATOM 652 C C . VAL A 1 84 ? 1.310 -5.197 6.831 1.00 93.94 84 VAL A C 1
ATOM 654 O O . VAL A 1 84 ? 1.904 -5.908 7.645 1.00 93.94 84 VAL A O 1
ATOM 657 N N . VAL A 1 85 ? 0.516 -4.197 7.192 1.00 94.88 85 VAL A N 1
ATOM 658 C CA . VAL A 1 85 ? 0.327 -3.758 8.575 1.00 94.88 85 VAL A CA 1
ATOM 659 C C . VAL A 1 85 ? -1.154 -3.570 8.876 1.00 94.88 85 VAL A C 1
ATOM 661 O O . VAL A 1 85 ? -1.938 -3.198 8.004 1.00 94.88 85 VAL A O 1
ATOM 664 N N . ALA A 1 86 ? -1.552 -3.833 10.116 1.00 97.00 86 ALA A N 1
ATOM 665 C CA . ALA A 1 86 ? -2.853 -3.418 10.618 1.00 97.00 86 ALA A CA 1
ATOM 666 C C . ALA A 1 86 ? -2.752 -1.959 11.062 1.00 97.00 86 ALA A C 1
ATOM 668 O O . ALA A 1 86 ? -1.853 -1.610 11.832 1.00 97.00 86 ALA A O 1
ATOM 669 N N . VAL A 1 87 ? -3.675 -1.119 10.603 1.00 96.94 87 VAL A N 1
ATOM 670 C CA . VAL A 1 87 ? -3.728 0.295 10.967 1.00 96.94 87 VAL A CA 1
ATOM 671 C C . VAL A 1 87 ? -5.091 0.685 11.504 1.00 96.94 87 VAL A C 1
ATOM 673 O O . VAL A 1 87 ? -6.130 0.226 11.025 1.00 96.94 87 VAL A O 1
ATOM 676 N N . ARG A 1 88 ? -5.088 1.569 12.497 1.00 97.25 88 ARG A N 1
ATOM 677 C CA . ARG A 1 88 ? -6.281 2.273 12.948 1.00 97.25 88 ARG A CA 1
ATOM 678 C C . ARG A 1 88 ? -6.522 3.465 12.039 1.00 97.25 88 ARG A C 1
ATOM 680 O O . ARG A 1 88 ? -5.595 4.233 11.778 1.00 97.25 88 ARG A O 1
ATOM 687 N N . VAL A 1 89 ? -7.761 3.629 11.592 1.00 96.25 89 VAL A N 1
ATOM 688 C CA . VAL A 1 89 ? -8.168 4.831 10.864 1.00 96.25 89 VAL A CA 1
ATOM 689 C C . VAL A 1 89 ? -8.479 5.927 11.873 1.00 96.25 89 VAL A C 1
ATOM 691 O O . VAL A 1 89 ? -9.300 5.732 12.769 1.00 96.25 89 VAL A O 1
ATOM 694 N N . LEU A 1 90 ? -7.789 7.061 11.767 1.00 93.94 90 LEU A N 1
ATOM 695 C CA . LEU A 1 90 ? -8.014 8.200 12.649 1.00 93.94 90 LEU A CA 1
ATOM 696 C C . LEU A 1 90 ? -8.961 9.184 11.957 1.00 93.94 90 LEU A C 1
ATOM 698 O O . LEU A 1 90 ? -8.609 9.767 10.931 1.00 93.94 90 LEU A O 1
ATOM 702 N N . ASP A 1 91 ? -10.160 9.355 12.519 1.00 83.94 91 ASP A N 1
ATOM 703 C CA . ASP A 1 91 ? -11.115 10.370 12.070 1.00 83.94 91 ASP A CA 1
ATOM 704 C C . ASP A 1 91 ? -10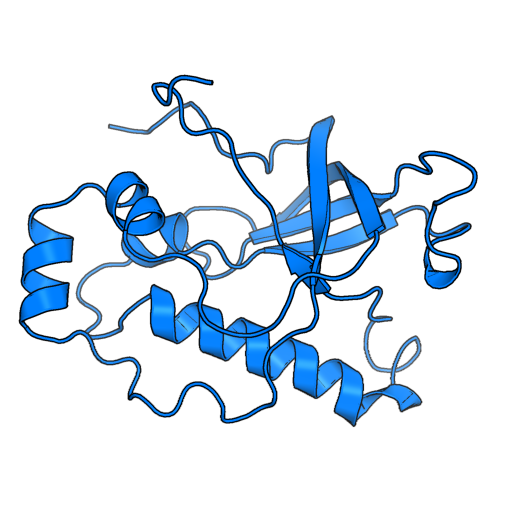.553 11.765 12.371 1.00 83.94 91 ASP A C 1
ATOM 706 O O . ASP A 1 91 ? -10.241 12.100 13.518 1.00 83.94 91 ASP A O 1
ATOM 710 N N . SER A 1 92 ? -10.376 12.560 11.319 1.00 71.50 92 SER A N 1
ATOM 711 C CA . SER A 1 92 ? -9.780 13.894 11.372 1.00 71.50 92 SER A CA 1
ATOM 712 C C . SER A 1 92 ? -10.798 15.028 11.186 1.00 71.50 92 SER A C 1
ATOM 714 O O . SER A 1 92 ? -10.398 16.185 11.048 1.00 71.50 92 SER A O 1
ATOM 716 N N . GLY A 1 93 ? -12.107 14.740 11.237 1.00 72.19 93 GLY A N 1
ATOM 717 C CA . GLY A 1 93 ? -13.166 15.751 11.301 1.00 72.19 93 GLY A CA 1
ATOM 718 C C . GLY A 1 93 ? -14.054 15.840 10.049 1.00 72.19 93 GLY A C 1
ATOM 719 O O . GLY A 1 93 ? -14.206 14.876 9.309 1.00 72.19 93 GLY A O 1
ATOM 720 N N . PRO A 1 94 ? -14.700 16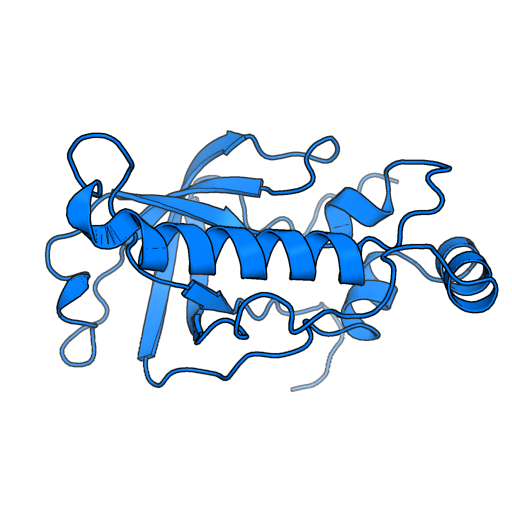.989 9.773 1.00 73.31 94 PRO A N 1
ATOM 721 C CA . PRO A 1 94 ? -15.814 17.070 8.816 1.00 73.31 94 PRO A CA 1
ATOM 722 C C . PRO A 1 94 ? -15.443 16.805 7.346 1.00 73.31 94 PRO A C 1
ATOM 724 O O . PRO A 1 94 ? -16.329 16.510 6.549 1.00 73.31 94 PRO A O 1
ATOM 727 N N . ALA A 1 95 ? -14.159 16.888 6.983 1.00 82.00 95 ALA A N 1
ATOM 728 C CA . ALA A 1 95 ? -13.652 16.545 5.650 1.00 82.00 95 ALA A CA 1
ATOM 729 C C . ALA A 1 95 ? -13.273 15.055 5.504 1.00 82.00 95 ALA A C 1
ATOM 731 O O . ALA A 1 95 ? -12.748 14.647 4.467 1.00 82.00 95 ALA A O 1
ATOM 732 N N . PHE A 1 96 ? -13.504 14.247 6.541 1.00 88.00 96 PHE A N 1
ATOM 733 C CA . PHE A 1 96 ? -13.163 12.834 6.555 1.00 88.00 96 PHE A CA 1
ATOM 734 C C . PHE A 1 96 ? -14.063 12.036 5.592 1.00 88.00 96 PHE A C 1
ATOM 736 O O . PHE A 1 96 ? -15.285 12.234 5.572 1.00 88.00 96 PHE A O 1
ATOM 743 N N . PRO A 1 97 ? -13.486 11.145 4.768 1.00 90.62 97 PRO A N 1
ATOM 744 C CA . PRO A 1 97 ? -14.223 10.454 3.718 1.00 90.62 97 PRO A CA 1
ATOM 745 C C . PRO A 1 97 ? -15.325 9.543 4.276 1.00 90.62 97 PRO A C 1
ATOM 747 O O . PRO A 1 97 ? -15.085 8.708 5.146 1.00 90.62 97 PRO A O 1
ATOM 750 N N . GLU A 1 98 ? -16.531 9.656 3.708 1.00 91.00 98 GLU A N 1
ATOM 751 C CA . GLU A 1 98 ? -17.734 8.948 4.178 1.00 91.00 98 GLU A CA 1
ATOM 752 C C . GLU A 1 98 ? -17.549 7.426 4.259 1.00 91.00 98 GLU A C 1
ATOM 754 O O . GLU A 1 98 ? -17.932 6.810 5.246 1.00 91.00 98 GLU A O 1
ATOM 759 N N . HIS A 1 99 ? -16.894 6.821 3.263 1.00 91.00 99 HIS A N 1
ATOM 760 C CA . HIS A 1 99 ? -16.667 5.371 3.214 1.00 91.00 99 HIS A CA 1
ATOM 761 C C . HIS A 1 99 ? -15.728 4.846 4.313 1.00 91.00 99 HIS A C 1
ATOM 763 O O . HIS A 1 99 ? -15.637 3.634 4.494 1.00 91.00 99 HIS A O 1
ATOM 769 N N 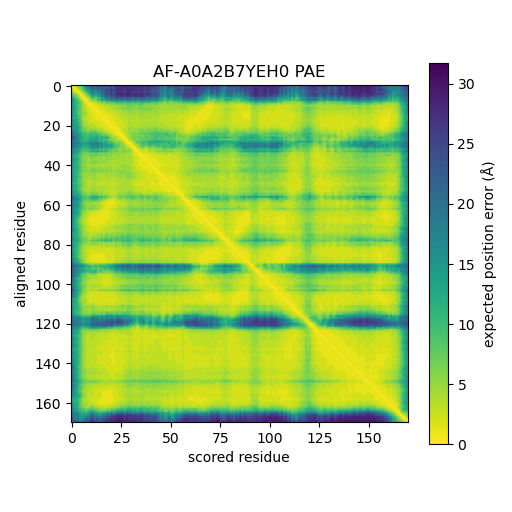. LEU A 1 100 ? -15.022 5.727 5.032 1.00 93.56 100 LEU A N 1
ATOM 770 C CA . LEU A 1 100 ? -14.198 5.358 6.185 1.00 93.56 100 LEU A CA 1
ATOM 771 C C . LEU A 1 100 ? -14.880 5.658 7.523 1.00 93.56 100 LEU A C 1
ATOM 773 O O . LEU A 1 100 ? -14.337 5.301 8.569 1.00 93.56 100 LEU A O 1
ATOM 777 N N . LYS A 1 101 ? -16.043 6.321 7.546 1.00 91.56 101 LYS A N 1
ATOM 778 C CA . LYS A 1 101 ? -16.714 6.647 8.811 1.00 91.56 101 LYS A CA 1
ATOM 779 C C . LYS A 1 101 ? -17.122 5.371 9.539 1.00 91.56 101 LYS A C 1
ATOM 781 O O . LYS A 1 101 ? -17.730 4.474 8.967 1.00 91.56 101 LYS A O 1
ATOM 786 N N . GLY A 1 102 ? -16.757 5.286 10.818 1.00 89.88 102 GLY A N 1
ATOM 787 C CA . GLY A 1 102 ? -16.974 4.092 11.640 1.00 89.88 102 GLY A CA 1
ATOM 788 C C . GLY A 1 102 ? -16.024 2.924 11.342 1.00 89.88 102 GLY A C 1
ATOM 789 O O . GLY A 1 102 ? -16.082 1.907 12.034 1.00 89.88 102 GLY A O 1
ATOM 790 N N . VAL A 1 103 ? -15.120 3.054 10.366 1.00 92.94 103 VAL A N 1
ATOM 791 C CA . VAL A 1 103 ? -14.101 2.041 10.077 1.00 92.94 103 VAL A CA 1
ATOM 792 C C . VAL A 1 103 ? -12.973 2.181 11.096 1.00 92.94 103 VAL A C 1
ATOM 794 O O . VAL A 1 103 ? -12.207 3.134 11.064 1.00 92.94 103 VAL A O 1
ATOM 797 N N . GLY A 1 104 ? -12.878 1.235 12.032 1.00 91.94 104 GLY A N 1
ATOM 798 C CA . GLY A 1 104 ? -11.899 1.305 13.120 1.00 91.94 104 GLY A CA 1
ATOM 799 C C . GLY A 1 104 ? -10.506 0.798 12.742 1.00 91.94 104 GLY A C 1
ATOM 800 O O . GLY A 1 104 ? -9.518 1.512 12.901 1.00 91.94 104 GLY A O 1
ATOM 801 N N . LEU A 1 105 ? -10.418 -0.448 12.272 1.00 95.75 105 LEU A N 1
ATOM 802 C CA . LEU A 1 105 ? -9.163 -1.144 11.982 1.00 95.75 105 LEU A CA 1
ATOM 803 C C . LEU A 1 105 ? -9.198 -1.687 10.553 1.00 95.75 105 LEU A C 1
ATOM 805 O O . LEU A 1 105 ? -10.152 -2.366 10.176 1.00 95.75 105 LEU A O 1
ATOM 809 N N . VAL A 1 106 ? -8.151 -1.417 9.779 1.00 96.69 106 VAL A N 1
ATOM 810 C CA . VAL A 1 106 ? -7.988 -1.916 8.407 1.00 96.69 106 VAL A CA 1
ATOM 811 C C . VAL A 1 106 ? -6.597 -2.501 8.208 1.00 96.69 106 VAL A C 1
ATOM 813 O O . VAL A 1 106 ? -5.686 -2.275 9.003 1.00 96.69 106 VAL A O 1
ATOM 816 N N . VAL A 1 107 ? -6.426 -3.260 7.130 1.00 97.06 107 VAL A N 1
ATOM 817 C CA . VAL A 1 107 ? -5.112 -3.725 6.684 1.00 97.06 107 VAL A CA 1
ATOM 818 C C . VAL A 1 107 ? -4.600 -2.768 5.616 1.00 97.06 107 VAL A C 1
ATOM 820 O O . VAL A 1 107 ? -5.246 -2.590 4.586 1.00 97.06 107 VAL A O 1
ATOM 823 N N . ALA A 1 108 ? -3.434 -2.173 5.848 1.00 95.88 108 ALA A N 1
ATOM 824 C CA . ALA A 1 108 ? -2.711 -1.398 4.853 1.00 95.88 108 ALA A CA 1
ATOM 825 C C . ALA A 1 108 ? -1.604 -2.260 4.237 1.00 95.88 108 ALA A C 1
ATOM 827 O O . ALA A 1 108 ? -0.782 -2.845 4.946 1.00 95.88 108 ALA A O 1
ATOM 828 N N . LYS A 1 109 ? -1.583 -2.321 2.905 1.00 95.44 109 LYS A N 1
ATOM 829 C CA . LYS A 1 109 ? -0.516 -2.943 2.123 1.00 95.44 109 LYS A CA 1
ATOM 830 C C . LYS A 1 109 ? 0.256 -1.852 1.396 1.00 95.44 109 LYS A C 1
ATOM 832 O O . LYS A 1 109 ? -0.322 -1.101 0.616 1.00 95.44 109 LYS A O 1
ATOM 837 N N . LEU A 1 110 ? 1.551 -1.764 1.664 1.00 91.38 110 LEU A N 1
ATOM 838 C CA . LEU A 1 110 ? 2.421 -0.709 1.169 1.00 91.38 110 LEU A CA 1
ATOM 839 C C . LEU A 1 110 ? 3.444 -1.291 0.199 1.00 91.38 110 LEU A C 1
ATOM 841 O O . LEU A 1 110 ? 4.158 -2.240 0.526 1.00 91.38 110 LEU A O 1
ATOM 845 N N . TYR A 1 111 ? 3.522 -0.693 -0.984 1.00 90.19 111 TYR A N 1
ATOM 846 C CA . TYR A 1 111 ? 4.504 -1.026 -2.009 1.00 90.19 111 TYR A CA 1
ATOM 847 C C . TYR A 1 111 ? 5.643 -0.024 -1.920 1.00 90.19 111 TYR A C 1
ATOM 849 O O . TYR A 1 111 ? 5.496 1.120 -2.347 1.00 90.19 111 TYR A O 1
ATOM 857 N N . TYR A 1 112 ? 6.762 -0.438 -1.329 1.00 85.38 112 TYR A N 1
ATOM 858 C CA . TYR A 1 112 ? 7.894 0.451 -1.108 1.00 85.38 112 TYR A CA 1
ATOM 859 C C . TYR A 1 112 ? 9.167 -0.152 -1.715 1.00 85.38 112 TYR A C 1
ATOM 861 O O . TYR A 1 112 ? 9.713 -1.098 -1.139 1.00 85.38 112 TYR A O 1
ATOM 869 N N . PRO A 1 113 ? 9.649 0.382 -2.861 1.00 85.38 113 PRO A N 1
ATOM 870 C CA . PRO A 1 113 ? 10.809 -0.155 -3.575 1.00 85.38 113 PRO A CA 1
ATOM 871 C C . PRO A 1 113 ? 12.056 -0.298 -2.719 1.00 85.38 113 PRO A C 1
ATOM 873 O O . PRO A 1 113 ? 12.861 -1.175 -3.000 1.00 85.38 113 PRO A O 1
ATOM 876 N N . LEU A 1 114 ? 12.186 0.489 -1.645 1.00 83.75 114 LEU A N 1
ATOM 877 C CA . LEU A 1 114 ? 13.302 0.387 -0.712 1.00 83.75 114 LEU A CA 1
ATOM 878 C C . LEU A 1 114 ? 13.533 -1.049 -0.216 1.00 83.75 114 LEU A C 1
ATOM 880 O O . LEU A 1 114 ? 14.683 -1.440 -0.086 1.00 83.75 114 LEU A O 1
ATOM 884 N N . PHE A 1 115 ? 12.480 -1.836 0.036 1.00 76.81 115 PHE A N 1
ATOM 885 C CA . PHE A 1 115 ? 12.634 -3.209 0.532 1.00 76.81 115 PHE A CA 1
ATOM 886 C C . PHE A 1 115 ? 12.965 -4.214 -0.577 1.00 76.81 115 PHE A C 1
ATOM 888 O O . PHE A 1 115 ? 13.862 -5.032 -0.392 1.00 76.81 115 PHE A O 1
ATOM 895 N N . SER A 1 116 ? 12.315 -4.121 -1.743 1.00 73.75 116 SER A N 1
ATOM 896 C CA . SER A 1 116 ? 12.611 -5.006 -2.884 1.00 73.75 116 SER A CA 1
ATOM 897 C C . SER A 1 116 ? 13.953 -4.700 -3.550 1.00 73.75 116 SER A C 1
ATOM 899 O O . SER A 1 116 ? 14.551 -5.584 -4.153 1.00 73.75 116 SER A O 1
ATOM 901 N N . ASP A 1 117 ? 14.475 -3.476 -3.429 1.00 70.50 117 ASP A N 1
ATOM 902 C CA . ASP A 1 117 ? 15.725 -3.091 -4.092 1.00 70.50 117 ASP A CA 1
ATOM 903 C C . ASP A 1 117 ? 16.965 -3.814 -3.527 1.00 70.50 117 ASP A C 1
ATOM 905 O O . ASP A 1 117 ? 18.012 -3.902 -4.177 1.00 70.50 117 ASP A O 1
ATOM 909 N N . HIS A 1 118 ? 16.840 -4.399 -2.332 1.00 64.31 118 HIS A N 1
ATOM 910 C CA . HIS A 1 118 ? 17.897 -5.149 -1.655 1.00 64.31 118 HIS A CA 1
ATOM 911 C C . HIS A 1 118 ? 17.953 -6.643 -2.015 1.00 64.31 118 HIS A C 1
ATOM 913 O O . HIS A 1 118 ? 18.953 -7.294 -1.705 1.00 64.31 118 HIS A O 1
ATOM 919 N N . ALA A 1 119 ? 16.924 -7.195 -2.665 1.00 56.97 119 ALA A N 1
ATOM 920 C CA . ALA A 1 119 ? 16.774 -8.634 -2.877 1.00 56.97 119 ALA A CA 1
ATOM 921 C C . ALA A 1 119 ? 17.606 -9.173 -4.064 1.00 56.97 119 ALA A C 1
ATOM 923 O O . ALA A 1 119 ? 17.062 -9.708 -5.015 1.00 56.97 119 ALA A O 1
ATOM 924 N N . GLY A 1 120 ? 18.938 -9.052 -4.008 1.00 56.09 120 GLY A N 1
ATOM 925 C CA . GLY A 1 120 ? 19.868 -9.843 -4.833 1.00 56.09 120 GLY A CA 1
ATOM 926 C C . GLY A 1 120 ? 19.760 -9.715 -6.365 1.00 56.09 120 GLY A C 1
ATOM 927 O O . GLY A 1 120 ? 19.091 -8.834 -6.892 1.00 56.09 120 GLY A O 1
ATOM 928 N N . ASP A 1 121 ? 20.495 -10.595 -7.056 1.00 54.34 121 ASP A N 1
ATOM 929 C CA . ASP A 1 121 ? 20.779 -10.671 -8.508 1.00 54.34 121 ASP A CA 1
ATOM 930 C C . ASP A 1 121 ? 19.562 -11.024 -9.396 1.00 54.34 121 ASP A C 1
ATOM 932 O O . ASP A 1 121 ? 19.676 -11.742 -10.393 1.00 54.34 121 ASP A O 1
ATOM 936 N N . ASP A 1 122 ? 18.364 -10.553 -9.050 1.00 69.00 122 ASP A N 1
ATOM 937 C CA . ASP A 1 122 ? 17.250 -10.632 -9.981 1.00 69.00 122 ASP A CA 1
ATOM 938 C C . ASP A 1 122 ? 17.399 -9.565 -11.074 1.00 69.00 122 ASP A C 1
ATOM 940 O O . ASP A 1 122 ? 17.722 -8.403 -10.837 1.00 69.00 122 ASP A O 1
ATOM 944 N N . ASP A 1 123 ? 17.170 -9.953 -12.327 1.00 79.31 123 ASP A N 1
ATOM 945 C CA . ASP A 1 123 ? 17.141 -9.025 -13.460 1.00 79.31 123 ASP A CA 1
ATOM 946 C C . ASP A 1 123 ? 15.826 -8.220 -13.486 1.00 79.31 123 ASP A C 1
ATOM 948 O O . ASP A 1 123 ? 15.344 -7.853 -14.559 1.00 79.31 123 ASP A O 1
ATOM 952 N N . THR A 1 124 ? 15.238 -7.946 -12.316 1.00 85.75 124 THR A N 1
ATOM 953 C CA . THR A 1 124 ? 13.933 -7.304 -12.131 1.00 85.75 124 THR A CA 1
ATOM 954 C C . THR A 1 124 ? 14.092 -5.866 -11.653 1.00 85.75 124 THR A C 1
ATOM 956 O O . THR A 1 124 ? 14.786 -5.586 -10.683 1.00 85.75 124 THR A O 1
ATOM 959 N N . ASP A 1 125 ? 13.434 -4.925 -12.326 1.00 88.00 125 ASP A N 1
ATOM 960 C CA . ASP A 1 125 ? 13.359 -3.535 -11.888 1.00 88.00 125 ASP A CA 1
ATOM 961 C C . ASP A 1 125 ? 12.301 -3.416 -10.774 1.00 88.00 125 ASP A C 1
ATOM 963 O O . ASP A 1 125 ? 11.105 -3.578 -11.059 1.00 88.00 125 ASP A O 1
ATOM 967 N N . PRO A 1 126 ? 12.698 -3.130 -9.517 1.00 86.94 126 PRO A N 1
ATOM 968 C CA . PRO A 1 126 ? 11.773 -3.125 -8.387 1.00 86.94 126 PRO A CA 1
ATOM 969 C C . PRO A 1 126 ? 10.728 -2.008 -8.488 1.00 86.94 126 PRO A C 1
ATOM 971 O O . PRO A 1 126 ? 9.606 -2.177 -8.013 1.00 86.94 126 PRO A O 1
ATOM 974 N N . PHE A 1 127 ? 11.041 -0.888 -9.148 1.00 89.19 127 PHE A N 1
ATOM 975 C CA . PHE A 1 127 ? 10.103 0.224 -9.312 1.00 89.19 127 PHE A CA 1
ATOM 976 C C . PHE A 1 127 ? 8.978 -0.161 -10.270 1.00 89.19 127 PHE A C 1
ATOM 978 O O . PHE A 1 127 ? 7.798 0.011 -9.957 1.00 89.19 127 PHE A O 1
ATOM 985 N N . LEU A 1 128 ? 9.330 -0.753 -11.415 1.00 89.19 128 LEU A N 1
ATOM 986 C CA . LEU A 1 128 ? 8.348 -1.229 -12.392 1.00 89.19 128 LEU A CA 1
ATOM 987 C C . LEU A 1 128 ? 7.562 -2.437 -11.877 1.00 89.19 128 LEU A C 1
ATOM 989 O O . LEU A 1 128 ? 6.360 -2.546 -12.135 1.00 89.19 128 LEU A O 1
ATOM 993 N N . TRP A 1 129 ? 8.229 -3.345 -11.160 1.00 88.06 129 TRP A N 1
ATOM 994 C CA . TRP A 1 129 ? 7.602 -4.527 -10.580 1.00 88.06 129 TRP A CA 1
ATOM 995 C C . TRP A 1 129 ? 6.529 -4.151 -9.562 1.00 88.06 129 TRP A C 1
ATOM 997 O O . TRP A 1 129 ? 5.369 -4.538 -9.723 1.00 88.06 129 TRP A O 1
ATOM 1007 N N . LEU A 1 130 ? 6.881 -3.350 -8.555 1.00 89.50 130 LEU A N 1
ATOM 1008 C CA . LEU A 1 130 ? 5.949 -2.978 -7.495 1.00 89.50 130 LEU A CA 1
ATOM 1009 C C . LEU A 1 130 ? 4.817 -2.089 -8.003 1.00 89.50 130 LEU A C 1
ATOM 1011 O O . LEU A 1 130 ? 3.667 -2.308 -7.625 1.00 89.50 130 LEU A O 1
ATOM 1015 N N . ALA A 1 131 ? 5.100 -1.155 -8.917 1.00 90.25 131 ALA A N 1
ATOM 1016 C CA . ALA A 1 131 ? 4.056 -0.346 -9.538 1.00 90.25 131 ALA A CA 1
ATOM 1017 C C . ALA A 1 131 ? 3.041 -1.224 -10.295 1.00 90.25 131 ALA A C 1
ATOM 1019 O O . ALA A 1 131 ? 1.833 -1.003 -10.202 1.00 90.25 131 ALA A O 1
ATOM 1020 N N . ARG A 1 132 ? 3.503 -2.289 -10.969 1.00 89.38 132 ARG A N 1
ATOM 1021 C CA . ARG A 1 132 ? 2.626 -3.267 -11.632 1.00 89.38 132 ARG A CA 1
ATOM 1022 C C . ARG A 1 132 ? 1.821 -4.099 -10.634 1.00 89.38 132 ARG A C 1
ATOM 1024 O O . ARG A 1 132 ? 0.661 -4.400 -10.913 1.00 89.38 132 ARG A O 1
ATOM 1031 N N . GLN A 1 133 ? 2.409 -4.505 -9.509 1.00 90.12 133 GLN A N 1
ATOM 1032 C CA . GLN A 1 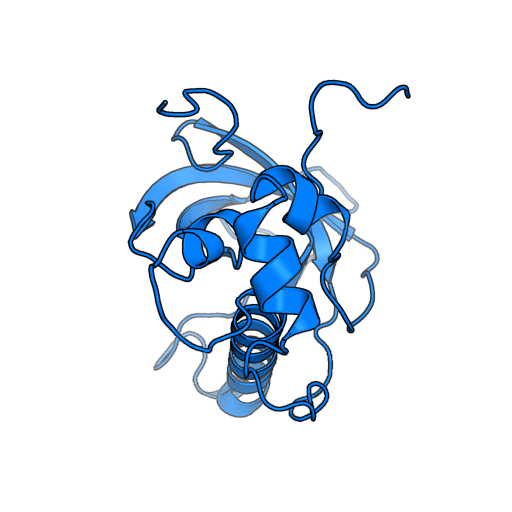133 ? 1.681 -5.234 -8.464 1.00 90.12 133 GLN A CA 1
ATOM 1033 C C . GLN A 1 133 ? 0.567 -4.368 -7.866 1.00 90.12 133 GLN A C 1
ATOM 1035 O O . GLN A 1 133 ? -0.575 -4.818 -7.789 1.00 90.12 133 GLN A O 1
ATOM 1040 N N . TYR A 1 134 ? 0.883 -3.117 -7.531 1.00 93.12 134 TYR A N 1
ATOM 1041 C CA . TYR A 1 134 ? -0.073 -2.130 -7.039 1.00 93.12 134 TYR A CA 1
ATOM 1042 C C . TYR A 1 134 ? -1.244 -1.914 -8.013 1.00 93.12 134 TYR A C 1
ATOM 1044 O O . TYR A 1 134 ? -2.405 -2.074 -7.635 1.00 93.12 134 TYR A O 1
ATOM 1052 N N . GLU A 1 135 ? -0.942 -1.627 -9.284 1.00 92.56 135 GLU A N 1
ATOM 1053 C CA . GLU A 1 135 ? -1.935 -1.417 -10.347 1.00 92.56 135 GLU A CA 1
ATOM 1054 C C . GLU A 1 135 ? -2.896 -2.612 -10.473 1.00 92.56 135 GLU A C 1
ATOM 1056 O O . GLU A 1 135 ? -4.119 -2.455 -10.495 1.00 92.56 135 GLU A O 1
ATOM 1061 N N . ARG A 1 136 ? -2.348 -3.833 -10.523 1.00 92.88 136 ARG A N 1
ATOM 1062 C CA . ARG A 1 136 ? -3.139 -5.058 -10.698 1.00 92.88 136 ARG A CA 1
ATOM 1063 C C . ARG A 1 136 ? -3.990 -5.383 -9.482 1.00 92.88 136 ARG A C 1
ATOM 1065 O O . ARG A 1 136 ? -5.115 -5.852 -9.652 1.00 92.88 136 ARG A O 1
ATOM 1072 N N . GLU A 1 137 ? -3.468 -5.175 -8.279 1.00 95.31 137 GLU A N 1
ATOM 1073 C CA . GLU A 1 137 ? -4.210 -5.443 -7.050 1.00 95.31 137 GLU A CA 1
ATOM 1074 C C . GLU A 1 137 ? -5.397 -4.493 -6.911 1.00 95.31 137 GLU A C 1
ATOM 1076 O O . GLU A 1 137 ? -6.527 -4.955 -6.740 1.00 95.31 137 GLU A O 1
ATOM 1081 N N . ALA A 1 138 ? -5.181 -3.190 -7.105 1.00 95.31 138 ALA A N 1
ATOM 1082 C CA . ALA A 1 138 ? -6.262 -2.214 -7.059 1.00 95.31 138 ALA A CA 1
ATOM 1083 C C . ALA A 1 138 ? -7.326 -2.485 -8.141 1.00 95.31 138 ALA A C 1
ATOM 1085 O O . ALA A 1 138 ? -8.524 -2.511 -7.853 1.00 95.31 138 ALA A O 1
ATOM 1086 N N . ALA A 1 139 ? -6.903 -2.794 -9.373 1.00 95.50 139 ALA A N 1
ATOM 1087 C CA . ALA A 1 139 ? -7.822 -3.180 -10.444 1.00 95.50 139 ALA A CA 1
ATOM 1088 C C . ALA A 1 139 ? -8.607 -4.467 -10.123 1.00 95.50 139 ALA A C 1
ATOM 1090 O O . ALA A 1 139 ? -9.768 -4.595 -10.516 1.00 95.50 139 ALA A O 1
ATOM 1091 N N . SER A 1 140 ? -8.002 -5.417 -9.403 1.00 96.38 140 SER A N 1
ATOM 1092 C CA . SER A 1 140 ? -8.662 -6.667 -9.009 1.00 96.38 140 SER A CA 1
ATOM 1093 C C . SER A 1 140 ? -9.766 -6.423 -7.985 1.00 96.38 140 SER A C 1
ATOM 1095 O O . SER A 1 140 ? -10.853 -6.972 -8.148 1.00 96.38 140 SER A O 1
ATOM 1097 N N . TYR A 1 141 ? -9.541 -5.556 -6.992 1.00 97.25 141 TYR A N 1
ATOM 1098 C CA . TYR A 1 141 ? -10.590 -5.172 -6.044 1.00 97.25 141 TYR A CA 1
ATOM 1099 C C . TYR A 1 141 ? -11.779 -4.506 -6.741 1.00 97.25 141 TYR A C 1
ATOM 1101 O O . TYR A 1 141 ? -12.922 -4.843 -6.437 1.00 97.25 141 TYR A O 1
ATOM 1109 N N . HIS A 1 142 ? -11.529 -3.628 -7.716 1.00 95.44 142 HIS A N 1
ATOM 1110 C CA . HIS A 1 142 ? -12.605 -3.032 -8.513 1.00 95.44 142 HIS A CA 1
ATOM 1111 C C . HIS A 1 142 ? -13.342 -4.062 -9.375 1.00 95.44 142 HIS A C 1
ATOM 1113 O O . HIS A 1 142 ? -14.565 -4.026 -9.459 1.00 95.44 142 HIS A O 1
ATOM 1119 N N . ARG A 1 143 ? -12.622 -5.003 -9.997 1.00 96.75 143 ARG A N 1
ATOM 1120 C CA . ARG A 1 143 ? -13.224 -6.054 -10.834 1.00 96.75 143 ARG A CA 1
ATOM 1121 C C . ARG A 1 143 ? -14.044 -7.065 -10.028 1.00 96.75 143 ARG A C 1
ATOM 1123 O O . ARG A 1 143 ? -14.959 -7.669 -10.577 1.00 96.75 143 ARG A O 1
ATOM 1130 N N . LEU A 1 144 ? -13.689 -7.280 -8.765 1.00 97.06 144 LEU A N 1
ATOM 1131 C CA . LEU A 1 144 ? -14.312 -8.249 -7.864 1.00 97.06 144 LEU A CA 1
ATOM 1132 C C . LEU A 1 144 ? -15.157 -7.557 -6.781 1.00 97.06 144 LEU A C 1
ATOM 1134 O O . LEU A 1 144 ? -15.267 -8.078 -5.672 1.00 97.06 144 LEU A O 1
ATOM 1138 N N . SER A 1 145 ? -15.740 -6.390 -7.081 1.00 96.94 145 SER A N 1
ATOM 1139 C CA . SER A 1 145 ? -16.524 -5.587 -6.127 1.00 96.94 145 SER A CA 1
ATOM 1140 C C . SER A 1 145 ? -17.610 -6.394 -5.418 1.00 96.94 145 SER A C 1
ATOM 1142 O O . SER A 1 145 ? -17.768 -6.277 -4.207 1.00 96.94 145 SER A O 1
ATOM 1144 N N . ASP A 1 146 ? -18.294 -7.271 -6.152 1.00 97.94 146 ASP A N 1
ATOM 1145 C CA . ASP A 1 146 ? -19.438 -8.045 -5.652 1.00 97.94 146 ASP A CA 1
ATOM 1146 C C . ASP A 1 146 ? -19.030 -9.133 -4.646 1.00 97.94 146 ASP A C 1
ATOM 1148 O O . ASP A 1 146 ? -19.867 -9.685 -3.936 1.00 97.94 146 ASP A O 1
ATOM 1152 N N . LEU A 1 147 ? -17.733 -9.450 -4.578 1.00 98.12 147 LEU A N 1
ATOM 1153 C CA . LEU A 1 147 ? -17.168 -10.449 -3.672 1.00 98.12 147 LEU A CA 1
ATOM 1154 C C . LEU A 1 147 ? -16.604 -9.832 -2.385 1.00 98.12 147 LEU A C 1
ATOM 1156 O O . LEU A 1 147 ? -16.197 -10.566 -1.477 1.00 98.12 147 LEU A O 1
ATOM 1160 N N . GLN A 1 148 ? -16.545 -8.502 -2.299 1.00 97.62 148 GLN A N 1
ATOM 1161 C CA . GLN A 1 148 ? -15.987 -7.803 -1.147 1.00 97.62 148 GLN A CA 1
ATOM 1162 C C . GLN A 1 148 ? -16.884 -7.926 0.089 1.00 97.62 148 GLN A C 1
ATOM 1164 O O . GLN A 1 148 ? -18.107 -7.871 0.006 1.00 97.62 148 GLN A O 1
ATOM 1169 N N . GLY A 1 149 ? -16.262 -8.108 1.256 1.00 95.56 149 GLY A N 1
ATOM 1170 C CA . GLY A 1 149 ? -16.959 -8.293 2.534 1.00 95.56 149 GLY A CA 1
ATOM 1171 C C . GLY A 1 149 ? -17.536 -9.694 2.743 1.00 95.56 149 GLY A C 1
ATOM 1172 O O . GLY A 1 149 ? -18.103 -9.961 3.799 1.00 95.56 149 GLY A O 1
ATOM 1173 N N . SER A 1 150 ? -17.369 -10.594 1.771 1.00 96.25 150 SER A N 1
ATOM 1174 C CA . SER A 1 150 ? -17.786 -11.994 1.867 1.00 96.25 150 SER A CA 1
ATOM 1175 C C . SER A 1 150 ? -16.635 -12.944 1.536 1.00 96.25 150 SER A C 1
ATOM 1177 O O . SER A 1 150 ? -16.104 -13.602 2.426 1.00 96.25 150 SER A O 1
ATOM 1179 N N . VAL A 1 151 ? -16.224 -12.992 0.266 1.00 97.56 151 VAL A N 1
ATOM 1180 C CA . VAL A 1 151 ? -15.173 -13.891 -0.235 1.00 97.56 151 VAL A CA 1
ATOM 1181 C C . VAL A 1 151 ? -13.801 -13.225 -0.174 1.00 97.56 151 VAL A C 1
ATOM 1183 O O . VAL A 1 151 ? -12.811 -13.888 0.130 1.00 97.56 151 VAL A O 1
ATOM 1186 N N . ILE A 1 152 ? -13.733 -11.919 -0.450 1.00 97.12 152 ILE A N 1
ATOM 1187 C CA . ILE A 1 152 ? -12.504 -11.125 -0.346 1.00 97.12 152 ILE A CA 1
ATOM 1188 C C . ILE A 1 152 ? -12.693 -9.949 0.625 1.00 97.12 152 ILE A C 1
ATOM 1190 O O . ILE A 1 152 ? -13.828 -9.527 0.868 1.00 97.12 152 ILE A O 1
ATOM 1194 N N . PRO A 1 153 ? -11.607 -9.394 1.194 1.00 95.88 153 PRO A N 1
ATOM 1195 C CA . PRO A 1 153 ? -11.695 -8.229 2.070 1.00 95.88 153 PRO A CA 1
ATOM 1196 C C . PRO A 1 153 ? -12.345 -7.016 1.395 1.00 95.88 153 PRO A C 1
ATOM 1198 O O . PRO A 1 153 ? -12.259 -6.844 0.179 1.00 95.88 153 PRO A O 1
ATOM 1201 N N . VAL A 1 154 ? -12.968 -6.153 2.201 1.00 97.00 154 VAL A N 1
ATOM 1202 C CA . VAL A 1 154 ? -13.460 -4.848 1.739 1.00 97.00 154 VAL A CA 1
ATOM 1203 C C . VAL A 1 154 ? -12.276 -3.948 1.398 1.00 97.00 154 VAL A C 1
ATOM 1205 O O . VAL A 1 154 ? -11.347 -3.791 2.193 1.00 97.00 154 VAL A O 1
ATOM 1208 N N . PHE A 1 155 ? -12.320 -3.351 0.213 1.00 96.88 155 PHE A N 1
ATOM 1209 C CA . PHE A 1 155 ? -11.333 -2.404 -0.271 1.00 96.88 155 PHE A CA 1
ATOM 1210 C C . PHE A 1 155 ? -11.732 -0.987 0.120 1.00 96.88 155 PHE A C 1
ATOM 1212 O O . PHE A 1 155 ? -12.688 -0.424 -0.408 1.00 96.88 155 PHE A O 1
ATOM 1219 N N . TYR A 1 156 ? -10.964 -0.399 1.030 1.00 96.19 156 TYR A N 1
ATOM 1220 C CA . TYR A 1 156 ? -11.210 0.954 1.528 1.00 96.19 156 TYR A CA 1
ATOM 1221 C C . TYR A 1 156 ? -10.569 2.051 0.674 1.00 96.19 156 TYR A C 1
ATOM 1223 O O . TYR A 1 156 ? -10.792 3.228 0.926 1.00 96.19 156 TYR A O 1
ATOM 1231 N N . GLY A 1 157 ? -9.809 1.679 -0.356 1.00 95.69 157 GLY A N 1
ATOM 1232 C CA . GLY A 1 157 ? -9.247 2.613 -1.319 1.00 95.69 157 GLY A CA 1
ATOM 1233 C C . GLY A 1 157 ? -7.744 2.471 -1.500 1.00 95.69 157 GLY A C 1
ATOM 1234 O O . GLY A 1 157 ? -7.088 1.570 -0.977 1.00 95.69 157 GLY A O 1
ATOM 1235 N N . SER A 1 158 ? -7.209 3.385 -2.297 1.00 96.88 158 SER A N 1
ATOM 1236 C CA . SER A 1 158 ? -5.799 3.483 -2.641 1.00 96.88 158 SER A CA 1
ATOM 1237 C C . SER A 1 158 ? -5.244 4.821 -2.201 1.00 96.88 158 SER A C 1
ATOM 1239 O O . SER A 1 158 ? -5.957 5.824 -2.203 1.00 96.88 158 SER A O 1
ATOM 1241 N N . TYR A 1 159 ? -3.970 4.823 -1.821 1.00 95.12 159 TYR A N 1
ATOM 1242 C CA . TYR A 1 159 ? -3.352 5.981 -1.200 1.00 95.12 159 TYR A CA 1
ATOM 1243 C C . TYR A 1 159 ? -1.879 6.115 -1.581 1.00 95.12 159 TYR A C 1
ATOM 1245 O O . TYR A 1 159 ? -1.194 5.111 -1.781 1.00 95.12 159 TYR A O 1
ATOM 1253 N N . SER A 1 160 ? -1.398 7.353 -1.632 1.00 93.06 160 SER A N 1
ATOM 1254 C CA . SER A 1 160 ? 0.013 7.713 -1.718 1.00 93.06 160 SER A CA 1
ATOM 1255 C C . SER A 1 160 ? 0.509 8.193 -0.351 1.00 93.06 160 SER A C 1
ATOM 1257 O O . SER A 1 160 ? -0.216 8.829 0.418 1.00 93.06 160 SER A O 1
ATOM 1259 N N . LEU A 1 161 ? 1.752 7.844 -0.026 1.00 90.38 161 LEU A N 1
ATOM 1260 C CA . LEU A 1 161 ? 2.419 8.226 1.213 1.00 90.38 161 LEU A CA 1
ATOM 1261 C C . LEU A 1 161 ? 3.690 8.996 0.865 1.00 90.38 161 LEU A C 1
ATOM 1263 O O . LEU A 1 161 ? 4.590 8.454 0.225 1.00 90.38 161 LEU A O 1
ATOM 1267 N N . GLU A 1 162 ? 3.763 10.239 1.320 1.00 86.31 162 GLU A N 1
ATOM 1268 C CA . GLU A 1 162 ? 4.979 11.043 1.263 1.00 86.31 162 GLU A CA 1
ATOM 1269 C C . GLU A 1 162 ? 5.736 10.875 2.580 1.00 86.31 162 GLU A C 1
ATOM 1271 O O . GLU A 1 162 ? 5.186 11.087 3.662 1.00 86.31 162 GLU A O 1
ATOM 1276 N N . LEU A 1 163 ? 7.000 10.461 2.492 1.00 79.88 163 LEU A N 1
ATOM 1277 C CA . LEU A 1 163 ? 7.868 10.311 3.654 1.00 79.88 163 LEU A CA 1
ATOM 1278 C C . LEU A 1 163 ? 8.923 11.414 3.644 1.00 79.88 163 LEU A C 1
ATOM 1280 O O . LEU A 1 163 ? 9.585 11.597 2.617 1.00 79.88 163 LEU A O 1
ATOM 1284 N N . PRO A 1 164 ? 9.119 12.129 4.765 1.00 72.88 164 PRO A N 1
ATOM 1285 C CA . PRO A 1 164 ? 10.209 13.079 4.865 1.00 72.88 164 PRO A CA 1
ATOM 1286 C C . PRO A 1 164 ? 11.532 12.319 4.766 1.00 72.88 164 PRO A C 1
ATOM 1288 O O . PRO A 1 164 ? 11.747 11.324 5.460 1.00 72.88 164 PRO A O 1
ATOM 1291 N N . VAL A 1 165 ? 12.426 12.794 3.904 1.00 67.50 165 VAL A N 1
ATOM 1292 C CA . VAL A 1 165 ? 13.812 12.330 3.867 1.00 67.50 165 VAL A CA 1
ATOM 1293 C C . VAL A 1 165 ? 14.644 13.358 4.615 1.00 67.50 165 VAL A C 1
ATOM 1295 O O . VAL A 1 165 ? 14.680 14.526 4.213 1.00 67.50 165 VAL A O 1
ATOM 1298 N N . GLU A 1 166 ? 15.300 12.946 5.703 1.00 59.34 166 GLU A N 1
ATOM 1299 C CA . GLU A 1 166 ? 16.190 13.840 6.448 1.00 59.34 166 GLU A CA 1
ATOM 1300 C C . GLU A 1 166 ? 17.215 14.492 5.500 1.00 59.34 166 GLU A C 1
ATOM 1302 O O . GLU A 1 166 ? 17.893 13.812 4.727 1.00 59.34 166 GLU A O 1
ATOM 1307 N N . GLY A 1 167 ? 17.299 15.830 5.539 1.00 49.69 167 GLY A N 1
ATOM 1308 C CA . GLY A 1 167 ? 18.232 16.625 4.730 1.00 49.69 167 GLY A CA 1
ATOM 1309 C C . GLY A 1 167 ? 17.650 17.334 3.499 1.00 49.69 167 GLY A C 1
ATOM 1310 O O . GLY A 1 167 ? 18.422 17.855 2.696 1.00 49.69 167 GLY A O 1
ATOM 1311 N N . SER A 1 168 ? 16.326 17.393 3.333 1.00 34.47 168 SER A N 1
ATOM 1312 C CA . SER A 1 168 ? 15.682 18.268 2.338 1.00 34.47 168 SER A CA 1
ATOM 1313 C C . SER A 1 168 ? 15.246 19.594 2.994 1.00 34.47 168 SER A C 1
ATOM 1315 O O . SER A 1 168 ? 14.565 19.548 4.019 1.00 34.47 168 SER A O 1
ATOM 1317 N N . PRO A 1 169 ? 15.676 20.774 2.493 1.00 34.16 169 PRO A N 1
ATOM 1318 C CA . PRO A 1 169 ? 15.204 22.047 3.029 1.00 34.16 169 PRO A CA 1
ATOM 1319 C C . PRO A 1 169 ? 13.715 22.225 2.712 1.00 34.16 169 PRO A C 1
ATOM 1321 O O . PRO A 1 169 ? 13.249 21.804 1.651 1.00 34.16 169 PRO A O 1
ATOM 1324 N N . SER A 1 170 ? 13.005 22.812 3.675 1.00 37.41 170 SER A N 1
ATOM 1325 C CA . SER A 1 170 ? 11.605 23.237 3.556 1.00 37.41 170 SER A CA 1
ATOM 1326 C C . SER A 1 170 ? 11.449 24.424 2.614 1.00 37.41 170 SER A C 1
ATOM 1328 O O . SER A 1 170 ? 12.432 25.185 2.449 1.00 37.41 170 SER A O 1
#

Solvent-accessible surface area (backbone atoms only — not comparable to full-atom values): 10368 Å² total; per-residue (Å²): 134,83,80,90,71,88,72,87,78,39,69,75,32,69,50,61,28,35,32,30,44,71,39,63,72,76,70,75,75,70,75,41,55,46,47,74,67,54,50,53,44,64,77,72,46,58,54,70,60,46,51,70,75,56,61,89,77,75,48,45,80,52,93,46,67,49,40,36,31,28,67,39,74,76,46,67,58,67,94,33,66,47,36,30,30,34,25,34,53,51,87,81,54,96,81,48,58,72,92,51,64,91,50,55,74,49,79,47,77,42,74,48,47,63,31,41,66,68,65,67,95,59,65,55,27,38,64,55,43,43,51,47,50,52,25,48,52,57,46,45,53,65,76,43,52,92,37,41,74,76,82,42,75,68,81,91,77,47,66,45,74,81,77,90,61,94,90,66,86,130

pLDDT: mean 84.58, std 15.02, range [26.75, 98.12]